Protein AF-0000000080338759 (afdb_homodimer)

Nearest PDB structures (foldseek):
  3vyx-assembly1_A  TM=8.701E-01  e=6.414E-06  Homo sapiens
  5aor-assembly2_B  TM=9.187E-01  e=1.197E-05  Drosophila melanogaster
  5aor-assembly1_A  TM=8.659E-01  e=9.721E-06  Drosophila melanogaster
  8b9g-assembly1_A  TM=8.663E-01  e=1.579E-05  Drosophila melanogaster
  2rs7-assembly1_A  TM=8.241E-01  e=6.767E-05  Mus musculus

Structure (mmCIF, N/CA/C/O backbone):
data_AF-0000000080338759-model_v1
#
loop_
_entity.id
_entity.type
_entity.pdbx_description
1 polymer 'AGAP006599-PA-like protein'
#
loop_
_atom_site.group_PDB
_atom_site.id
_atom_site.type_symbol
_atom_site.label_atom_id
_atom_site.label_alt_id
_atom_site.label_comp_id
_atom_site.label_asym_id
_atom_site.label_entity_id
_atom_site.label_seq_id
_atom_site.pdbx_PDB_ins_code
_atom_site.Cartn_x
_atom_site.Cartn_y
_atom_site.Cartn_z
_atom_site.occupancy
_atom_site.B_iso_or_equiv
_atom_site.auth_seq_id
_atom_site.auth_comp_id
_atom_site.auth_asym_id
_atom_site.auth_atom_id
_atom_site.pdbx_PDB_model_num
ATOM 1 N N . MET A 1 1 ? -10.312 32.938 1.183 1 46.06 1 MET A N 1
ATOM 2 C CA . MET A 1 1 ? -10.359 31.672 0.442 1 46.06 1 MET A CA 1
ATOM 3 C C . MET A 1 1 ? -10.336 30.484 1.393 1 46.06 1 MET A C 1
ATOM 5 O O . MET A 1 1 ? -9.391 30.328 2.172 1 46.06 1 MET A O 1
ATOM 9 N N . ASP A 1 2 ? -11.445 30.016 1.838 1 51.19 2 ASP A N 1
ATOM 10 C CA . ASP A 1 2 ? -11.57 28.891 2.764 1 51.19 2 ASP A CA 1
ATOM 11 C C . ASP A 1 2 ? -10.688 27.719 2.336 1 51.19 2 ASP A C 1
ATOM 13 O O . ASP A 1 2 ? -10.539 27.453 1.143 1 51.19 2 ASP A O 1
ATOM 17 N N . PRO A 1 3 ? -9.688 27.469 3.137 1 58.19 3 PRO A N 1
ATOM 18 C CA . PRO A 1 3 ? -8.758 26.391 2.797 1 58.19 3 PRO A CA 1
ATOM 19 C C . PRO A 1 3 ? -9.469 25.141 2.271 1 58.19 3 PRO A C 1
ATOM 21 O O . PRO A 1 3 ? -10.211 24.5 3.012 1 58.19 3 PRO A O 1
ATOM 24 N N . VAL A 1 4 ? -10.141 25.109 1.184 1 65.38 4 VAL A N 1
ATOM 25 C CA . VAL A 1 4 ? -10.773 23.922 0.61 1 65.38 4 VAL A CA 1
ATOM 26 C C . VAL A 1 4 ? -9.781 22.766 0.594 1 65.38 4 VAL A C 1
ATOM 28 O O . VAL A 1 4 ? -8.695 22.875 0.008 1 65.38 4 VAL A O 1
ATOM 31 N N . LEU A 1 5 ? -9.852 21.953 1.709 1 73.12 5 LEU A N 1
ATOM 32 C CA . LEU A 1 5 ? -8.961 20.797 1.694 1 73.12 5 LEU A CA 1
ATOM 33 C C . LEU A 1 5 ? -9.172 19.969 0.434 1 73.12 5 LEU A C 1
ATOM 35 O O . LEU A 1 5 ? -10.289 19.531 0.147 1 73.12 5 LEU A O 1
ATOM 39 N N . GLU A 1 6 ? -8.375 20.203 -0.587 1 84.81 6 GLU A N 1
ATOM 40 C CA . GLU A 1 6 ? -8.398 19.375 -1.784 1 84.81 6 GLU A CA 1
ATOM 41 C C . GLU A 1 6 ? -8.141 17.906 -1.439 1 84.81 6 GLU A C 1
ATOM 43 O O . GLU A 1 6 ? -7.441 17.609 -0.472 1 84.81 6 GLU A O 1
ATOM 48 N N . SER A 1 7 ? -9.125 17.062 -1.789 1 91.31 7 SER A N 1
ATOM 49 C CA . SER A 1 7 ? -8.891 15.633 -1.684 1 91.31 7 SER A CA 1
ATOM 50 C C . SER A 1 7 ? -8.656 15.008 -3.055 1 91.31 7 SER A C 1
ATOM 52 O O . SER A 1 7 ? -8.992 15.609 -4.082 1 91.31 7 SER A O 1
ATOM 54 N N . PHE A 1 8 ? -7.836 14.023 -3.072 1 93.88 8 PHE A N 1
ATOM 55 C CA . PHE A 1 8 ? -7.523 13.289 -4.289 1 93.88 8 PHE A CA 1
ATOM 56 C C . PHE A 1 8 ? -8.008 11.852 -4.191 1 93.88 8 PHE A C 1
ATOM 58 O O . PHE A 1 8 ? -8.023 11.266 -3.104 1 93.88 8 PHE A O 1
ATOM 65 N N . ILE A 1 9 ? -8.43 11.406 -5.266 1 95.44 9 ILE A N 1
ATOM 66 C CA . ILE A 1 9 ? -8.789 10 -5.371 1 95.44 9 ILE A CA 1
ATOM 67 C C . ILE A 1 9 ? -7.824 9.289 -6.32 1 95.44 9 ILE A C 1
ATOM 69 O O . ILE A 1 9 ? -7.562 9.766 -7.426 1 95.44 9 ILE A O 1
ATOM 73 N N . ALA A 1 10 ? -7.285 8.258 -5.746 1 96.12 10 ALA A N 1
ATOM 74 C CA . ALA A 1 10 ? -6.406 7.426 -6.559 1 96.12 10 ALA A CA 1
ATOM 75 C C . ALA A 1 10 ? -7.051 6.074 -6.863 1 96.12 10 ALA A C 1
ATOM 77 O O . ALA A 1 10 ? -7.762 5.52 -6.023 1 96.12 10 ALA A O 1
ATOM 78 N N . GLU A 1 11 ? -6.773 5.605 -8.07 1 95.06 11 GLU A N 1
ATOM 79 C CA . GLU A 1 11 ? -7.168 4.27 -8.508 1 95.06 11 GLU A CA 1
ATOM 80 C C . GLU A 1 11 ? -5.977 3.498 -9.07 1 95.06 11 GLU A C 1
ATOM 82 O O . GLU A 1 11 ? -5.242 4.008 -9.922 1 95.06 11 GLU A O 1
ATOM 87 N N . LEU A 1 12 ? -5.766 2.365 -8.547 1 92.44 12 LEU A N 1
ATOM 88 C CA . LEU A 1 12 ? -4.68 1.505 -9 1 92.44 12 LEU A CA 1
ATOM 89 C C . LEU A 1 12 ? -5.199 0.121 -9.375 1 92.44 12 LEU A C 1
ATOM 91 O O . LEU A 1 12 ? -5.949 -0.49 -8.609 1 92.44 12 LEU A O 1
ATOM 95 N N . THR A 1 13 ? -4.875 -0.323 -10.594 1 94.81 13 THR A N 1
ATOM 96 C CA . THR A 1 13 ? -5.234 -1.658 -11.055 1 94.81 13 THR A CA 1
ATOM 97 C C . THR A 1 13 ? -3.982 -2.48 -11.359 1 94.81 13 THR A C 1
ATOM 99 O O . THR A 1 13 ? -3.098 -2.033 -12.086 1 94.81 13 THR A O 1
ATOM 102 N N . VAL A 1 14 ? -3.982 -3.66 -10.812 1 94.06 14 VAL A N 1
ATOM 103 C CA . VAL A 1 14 ? -2.846 -4.543 -11.047 1 94.06 14 VAL A CA 1
ATOM 104 C C . VAL A 1 14 ? -3.342 -5.914 -11.5 1 94.06 14 VAL A C 1
ATOM 106 O O . VAL A 1 14 ? -4.438 -6.34 -11.125 1 94.06 14 VAL A O 1
ATOM 109 N N . PHE A 1 15 ? -2.59 -6.523 -12.32 1 94 15 PHE A N 1
ATOM 110 C CA . PHE A 1 15 ? -2.895 -7.871 -12.789 1 94 15 PHE A CA 1
ATOM 111 C C . PHE A 1 15 ? -2.111 -8.906 -11.992 1 94 15 PHE A C 1
ATOM 113 O O . PHE A 1 15 ? -0.887 -8.82 -11.883 1 94 15 PHE A O 1
ATOM 120 N N . VAL A 1 16 ? -2.834 -9.812 -11.445 1 92.38 16 VAL A N 1
ATOM 121 C CA . VAL A 1 16 ? -2.215 -10.883 -10.664 1 92.38 16 VAL A CA 1
ATOM 122 C C . VAL A 1 16 ? -2.055 -12.133 -11.523 1 92.38 16 VAL A C 1
ATOM 124 O O . VAL A 1 16 ? -3.039 -12.797 -11.852 1 92.38 16 VAL A O 1
ATOM 127 N N . LYS A 1 17 ? -0.882 -12.398 -11.742 1 87.38 17 LYS A N 1
ATOM 128 C CA . LYS A 1 17 ? -0.588 -13.523 -12.625 1 87.38 17 LYS A CA 1
ATOM 129 C C . LYS A 1 17 ? -1.063 -14.836 -12.023 1 87.38 17 LYS A C 1
ATOM 131 O O . LYS A 1 17 ? -1.671 -15.664 -12.711 1 87.38 17 LYS A O 1
ATOM 136 N N . ALA A 1 18 ? -0.892 -14.914 -10.727 1 86.06 18 ALA A N 1
ATOM 137 C CA . ALA A 1 18 ? -1.203 -16.172 -10.031 1 86.06 18 ALA A CA 1
ATOM 138 C C . ALA A 1 18 ? -2.701 -16.453 -10.062 1 86.06 18 ALA A C 1
ATOM 140 O O . ALA A 1 18 ? -3.119 -17.609 -10.07 1 86.06 18 ALA A O 1
ATOM 141 N N . LEU A 1 19 ? -3.518 -15.445 -10.148 1 91.25 19 LEU A N 1
ATOM 142 C CA . LEU A 1 19 ? -4.969 -15.594 -10.133 1 91.25 19 LEU A CA 1
ATOM 143 C C . LEU A 1 19 ? -5.559 -15.367 -11.516 1 91.25 19 LEU A C 1
ATOM 145 O O . LEU A 1 19 ? -6.73 -15.664 -11.758 1 91.25 19 LEU A O 1
ATOM 149 N N . ASN A 1 20 ? -4.801 -14.914 -12.336 1 91.75 20 ASN A N 1
ATOM 150 C CA . ASN A 1 20 ? -5.227 -14.57 -13.688 1 91.75 20 ASN A CA 1
ATOM 151 C C . ASN A 1 20 ? -6.379 -13.57 -13.68 1 91.75 20 ASN A C 1
ATOM 153 O O . ASN A 1 20 ? -7.402 -13.789 -14.336 1 91.75 20 ASN A O 1
ATOM 157 N N . ARG A 1 21 ? -6.129 -12.594 -12.875 1 94.06 21 ARG A N 1
ATOM 158 C CA . ARG A 1 21 ? -7.133 -11.531 -12.836 1 94.06 21 ARG A CA 1
ATOM 159 C C . ARG A 1 21 ? -6.52 -10.211 -12.367 1 94.06 21 ARG A C 1
ATOM 161 O O . ARG A 1 21 ? -5.402 -10.195 -11.844 1 94.06 21 ARG A O 1
ATOM 168 N N . SER A 1 22 ? -7.383 -9.188 -12.57 1 94.25 22 SER A N 1
ATOM 169 C CA . SER A 1 22 ? -6.957 -7.859 -12.141 1 94.25 22 SER A CA 1
ATOM 170 C C . SER A 1 22 ? -7.66 -7.445 -10.852 1 94.25 22 SER A C 1
ATOM 172 O O . SER A 1 22 ? -8.836 -7.77 -10.648 1 94.25 22 SER A O 1
ATOM 174 N N . ILE A 1 23 ? -6.887 -6.793 -10.016 1 93.38 23 ILE A N 1
ATOM 175 C CA . ILE A 1 23 ? -7.422 -6.242 -8.781 1 93.38 23 ILE A CA 1
ATOM 176 C C . ILE A 1 23 ? -7.305 -4.719 -8.797 1 93.38 23 ILE A C 1
ATOM 178 O O . ILE A 1 23 ? -6.312 -4.172 -9.289 1 93.38 23 ILE A O 1
ATOM 182 N N . THR A 1 24 ? -8.391 -4.047 -8.352 1 95.06 24 THR A N 1
ATOM 183 C CA . THR A 1 24 ? -8.414 -2.588 -8.391 1 95.06 24 THR A CA 1
ATOM 184 C C . THR A 1 24 ? -8.555 -2.01 -6.988 1 95.06 24 THR A C 1
ATOM 186 O O . THR A 1 24 ? -9.391 -2.469 -6.203 1 95.06 24 THR A O 1
ATOM 189 N N . GLY A 1 25 ? -7.625 -1.148 -6.668 1 93.94 25 GLY A N 1
ATOM 190 C CA . GLY A 1 25 ? -7.766 -0.355 -5.457 1 93.94 25 GLY A CA 1
ATOM 191 C C . GLY A 1 25 ? -8.148 1.087 -5.73 1 93.94 25 GLY A C 1
ATOM 192 O O . GLY A 1 25 ? -7.625 1.71 -6.652 1 93.94 25 GLY A O 1
ATOM 193 N N . ARG A 1 26 ? -9.211 1.657 -5.059 1 95.69 26 ARG A N 1
ATOM 194 C CA . ARG A 1 26 ? -9.664 3.035 -5.199 1 95.69 26 ARG A CA 1
ATOM 195 C C . ARG A 1 26 ? -9.812 3.709 -3.84 1 95.69 26 ARG A C 1
ATOM 197 O O . ARG A 1 26 ? -10.68 3.334 -3.047 1 95.69 26 ARG A O 1
ATOM 204 N N . GLU A 1 27 ? -8.914 4.59 -3.512 1 97.44 27 GLU A N 1
ATOM 205 C CA . GLU A 1 27 ? -8.922 5.223 -2.197 1 97.44 27 GLU A CA 1
ATOM 206 C C . GLU A 1 27 ? -8.68 6.727 -2.307 1 97.44 27 GLU A C 1
ATOM 208 O O . GLU A 1 27 ? -8.164 7.203 -3.324 1 97.44 27 GLU A O 1
ATOM 213 N N . SER A 1 28 ? -9.07 7.531 -1.341 1 95.31 28 SER A N 1
ATOM 214 C CA . SER A 1 28 ? -8.883 8.977 -1.297 1 95.31 28 SER A CA 1
ATOM 215 C C . SER A 1 28 ? -7.758 9.359 -0.34 1 95.31 28 SER A C 1
ATOM 217 O O . SER A 1 28 ? -7.293 8.531 0.446 1 95.31 28 SER A O 1
ATOM 219 N N . GLY A 1 29 ? -7.277 10.547 -0.485 1 93.5 29 GLY A N 1
ATOM 220 C CA . GLY A 1 29 ? -6.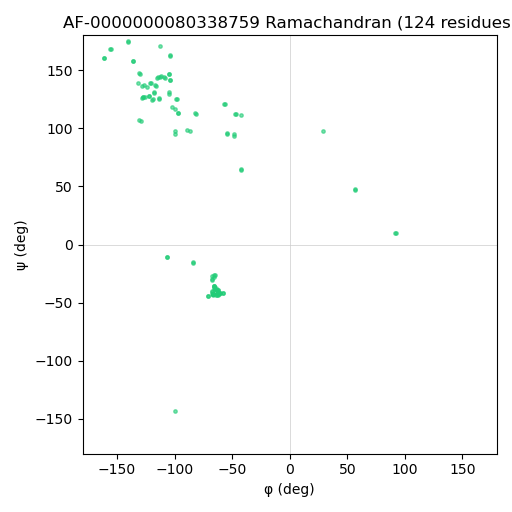254 11.109 0.378 1 93.5 29 GLY A CA 1
ATOM 221 C C . GLY A 1 29 ? -6.184 12.625 0.308 1 93.5 29 GLY A C 1
ATOM 222 O O . GLY A 1 29 ? -6.734 13.234 -0.612 1 93.5 29 GLY A O 1
ATOM 223 N N . SER A 1 30 ? -5.582 13.148 1.327 1 91.12 30 SER A N 1
ATOM 224 C CA . SER A 1 30 ? -5.441 14.594 1.435 1 91.12 30 SER A CA 1
ATOM 225 C C . SER A 1 30 ? -4.551 15.148 0.326 1 91.12 30 SER A C 1
ATOM 227 O O . SER A 1 30 ? -4.621 16.328 -0 1 91.12 30 SER A O 1
ATOM 229 N N . ASN A 1 31 ? -3.629 14.305 -0.204 1 91.38 31 ASN A N 1
ATOM 230 C CA . ASN A 1 31 ? -2.775 14.625 -1.344 1 91.38 31 ASN A CA 1
ATOM 231 C C . ASN A 1 31 ? -2.604 13.43 -2.271 1 91.38 31 ASN A C 1
ATOM 233 O O . ASN A 1 31 ? -3.072 12.328 -1.97 1 91.38 31 ASN A O 1
ATOM 237 N N . LYS A 1 32 ? -1.967 13.672 -3.33 1 90.5 32 LYS A N 1
ATOM 238 C CA . LYS A 1 32 ? -1.79 12.633 -4.34 1 90.5 32 LYS A CA 1
ATOM 239 C C . LYS A 1 32 ? -1.034 11.438 -3.768 1 90.5 32 LYS A C 1
ATOM 241 O O . LYS A 1 32 ? -1.412 10.289 -4 1 90.5 32 LYS A O 1
ATOM 246 N N . GLN A 1 33 ? -0.032 11.758 -3.012 1 93.19 33 GLN A N 1
ATOM 247 C CA . GLN A 1 33 ? 0.801 10.703 -2.449 1 93.19 33 GLN A CA 1
ATOM 248 C C . GLN A 1 33 ? 0.025 9.867 -1.431 1 93.19 33 GLN A C 1
ATOM 250 O O . GLN A 1 33 ? 0.092 8.641 -1.443 1 93.19 33 GLN A O 1
ATOM 255 N N . SER A 1 34 ? -0.731 10.562 -0.62 1 94.06 34 SER A N 1
ATOM 256 C CA . SER A 1 34 ? -1.497 9.875 0.414 1 94.06 34 SER A CA 1
ATOM 257 C C . SER A 1 34 ? -2.572 8.984 -0.196 1 94.06 34 SER A C 1
ATOM 259 O O . SER A 1 34 ? -2.836 7.887 0.308 1 94.06 34 SER A O 1
ATOM 261 N N . ALA A 1 35 ? -3.109 9.461 -1.243 1 95.31 35 ALA A N 1
ATOM 262 C CA . ALA A 1 35 ? -4.129 8.664 -1.928 1 95.31 35 ALA A CA 1
ATOM 263 C C . ALA A 1 35 ? -3.523 7.398 -2.529 1 95.31 35 ALA A C 1
ATOM 265 O O . ALA A 1 35 ? -4.105 6.316 -2.424 1 95.31 35 ALA A O 1
ATOM 266 N N . SER A 1 36 ? -2.385 7.574 -3.105 1 94.94 36 SER A N 1
ATOM 267 C CA . SER A 1 36 ? -1.706 6.426 -3.695 1 94.94 36 SER A CA 1
ATOM 268 C C . SER A 1 36 ? -1.349 5.391 -2.633 1 94.94 36 SER A C 1
ATOM 270 O O . SER A 1 36 ? -1.56 4.191 -2.832 1 94.94 36 SER A O 1
ATOM 272 N N . LYS A 1 37 ? -0.891 5.883 -1.52 1 96.31 37 LYS A N 1
ATOM 273 C CA . LYS A 1 37 ? -0.529 4.988 -0.424 1 96.31 37 LYS A CA 1
ATOM 274 C C . LYS A 1 37 ? -1.752 4.246 0.104 1 96.31 37 LYS A C 1
ATOM 276 O O . LYS A 1 37 ? -1.672 3.057 0.423 1 96.31 37 LYS A O 1
ATOM 281 N N . SER A 1 38 ? -2.834 4.953 0.135 1 97.31 38 SER A N 1
ATOM 282 C CA . SER A 1 38 ? -4.07 4.328 0.589 1 97.31 38 SER A CA 1
ATOM 283 C C . SER A 1 38 ? -4.527 3.24 -0.379 1 97.31 38 SER A C 1
ATOM 285 O O . SER A 1 38 ? -5.016 2.191 0.043 1 97.31 38 SER A O 1
ATOM 287 N N . CYS A 1 39 ? -4.316 3.441 -1.608 1 96.31 39 CYS A N 1
ATOM 288 C CA . CYS A 1 39 ? -4.668 2.445 -2.613 1 96.31 39 CYS A CA 1
ATOM 289 C C . CYS A 1 39 ? -3.789 1.207 -2.488 1 96.31 39 CYS A C 1
ATOM 291 O O . CYS A 1 39 ? -4.277 0.08 -2.592 1 96.31 39 CYS A O 1
ATOM 293 N N . ALA A 1 40 ? -2.566 1.56 -2.236 1 96 40 ALA A N 1
ATOM 294 C CA . ALA A 1 40 ? -1.646 0.436 -2.088 1 96 40 ALA A CA 1
ATOM 295 C C . ALA A 1 40 ? -2.043 -0.448 -0.909 1 96 40 ALA A C 1
ATOM 297 O O . ALA A 1 40 ? -2.008 -1.677 -1.005 1 96 40 ALA A O 1
ATOM 298 N N . LEU A 1 41 ? -2.412 0.196 0.1 1 96.19 41 LEU A N 1
ATOM 299 C CA . LEU A 1 41 ? -2.85 -0.58 1.256 1 96.19 41 LEU A CA 1
ATOM 300 C C . LEU A 1 41 ? -4.078 -1.419 0.915 1 96.19 41 LEU A C 1
ATOM 302 O O . LEU A 1 41 ? -4.16 -2.586 1.302 1 96.19 41 LEU A O 1
ATOM 306 N N . SER A 1 42 ? -4.996 -0.872 0.214 1 97.25 42 SER A N 1
ATOM 307 C CA . SER A 1 42 ? -6.176 -1.606 -0.224 1 97.25 42 SER A CA 1
ATOM 308 C C . SER A 1 42 ? -5.793 -2.826 -1.055 1 97.25 42 SER A C 1
ATOM 310 O O . SER A 1 42 ? -6.367 -3.904 -0.887 1 97.25 42 SER A O 1
ATOM 312 N N . ILE A 1 43 ? -4.82 -2.693 -1.944 1 94.56 43 ILE A N 1
ATOM 313 C CA . ILE A 1 43 ? -4.379 -3.771 -2.822 1 94.56 43 ILE A CA 1
ATOM 314 C C . ILE A 1 43 ? -3.73 -4.879 -1.995 1 94.56 43 ILE A C 1
ATOM 316 O O . ILE A 1 43 ? -4.031 -6.059 -2.182 1 94.56 43 ILE A O 1
ATOM 320 N N . VAL A 1 44 ? -2.902 -4.465 -1.037 1 94.5 44 VAL A N 1
ATOM 321 C CA . VAL A 1 44 ? -2.209 -5.43 -0.192 1 94.5 44 VAL A CA 1
ATOM 322 C C . VAL A 1 44 ? -3.227 -6.258 0.589 1 94.5 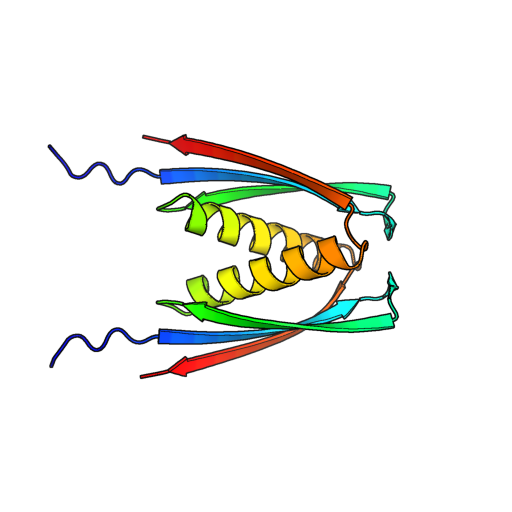44 VAL A C 1
ATOM 324 O O . VAL A 1 44 ? -3.088 -7.48 0.703 1 94.5 44 VAL A O 1
ATOM 327 N N . ARG A 1 45 ? -4.258 -5.527 1.108 1 95.44 45 ARG A N 1
ATOM 328 C CA . ARG A 1 45 ? -5.305 -6.227 1.843 1 95.44 45 ARG A CA 1
ATOM 329 C C . ARG A 1 45 ? -6.043 -7.207 0.939 1 95.44 45 ARG A C 1
ATOM 331 O O . ARG A 1 45 ? -6.332 -8.336 1.346 1 95.44 45 ARG A O 1
ATOM 338 N N . GLN A 1 46 ? -6.277 -6.816 -0.219 1 95.56 46 GLN A N 1
ATOM 339 C CA . GLN A 1 46 ? -6.98 -7.676 -1.163 1 95.56 46 GLN A CA 1
ATOM 340 C C . GLN A 1 46 ? -6.145 -8.898 -1.521 1 95.56 46 GLN A C 1
ATOM 342 O O . GLN A 1 46 ? -6.66 -10.023 -1.556 1 95.56 46 GLN A O 1
ATOM 347 N N . LEU A 1 47 ? -4.902 -8.75 -1.747 1 93.25 47 LEU A N 1
ATOM 348 C CA . LEU A 1 47 ? -4.004 -9.859 -2.078 1 93.25 47 LEU A CA 1
ATOM 349 C C . LEU A 1 47 ? -3.936 -10.859 -0.934 1 93.25 47 LEU A C 1
ATOM 351 O O . LEU A 1 47 ? -3.893 -12.07 -1.166 1 93.25 47 LEU A O 1
ATOM 355 N N . TYR A 1 48 ? -3.926 -10.297 0.244 1 91.81 48 TYR A N 1
ATOM 356 C CA . TYR A 1 48 ? -3.893 -11.164 1.42 1 91.81 48 TYR A CA 1
ATOM 357 C C . TYR A 1 48 ? -5.156 -12.008 1.51 1 91.81 48 TYR A C 1
ATOM 359 O O . TYR A 1 48 ? -5.086 -13.211 1.792 1 91.81 48 TYR A O 1
ATOM 367 N N . HIS A 1 49 ? -6.242 -11.445 1.274 1 94.19 49 HIS A N 1
ATOM 368 C CA . HIS A 1 49 ? -7.516 -12.148 1.364 1 94.19 49 HIS A CA 1
ATOM 369 C C . HIS A 1 49 ? -7.637 -13.203 0.271 1 94.19 49 HIS A C 1
ATOM 371 O O . HIS A 1 49 ? -8.289 -14.234 0.464 1 94.19 49 HIS A O 1
ATOM 377 N N . LEU A 1 50 ? -7.027 -12.977 -0.843 1 91.94 50 LEU A N 1
ATOM 378 C CA . LEU A 1 50 ? -7.098 -13.883 -1.984 1 91.94 50 LEU A CA 1
ATOM 379 C C . LEU A 1 50 ? -6.078 -15.016 -1.849 1 91.94 50 LEU A C 1
ATOM 381 O O . LEU A 1 50 ? -6.102 -15.969 -2.623 1 91.94 50 LEU A O 1
ATOM 385 N N . GLY A 1 51 ? -5.121 -14.812 -0.938 1 90.44 51 GLY A N 1
ATOM 386 C CA . GLY A 1 51 ? -4.156 -15.867 -0.693 1 90.44 51 GLY A CA 1
ATOM 387 C C . GLY A 1 51 ? -2.912 -15.75 -1.55 1 90.44 51 GLY A C 1
ATOM 388 O O . GLY A 1 51 ? -2.164 -16.719 -1.705 1 90.44 51 GLY A O 1
ATOM 389 N N . VAL A 1 52 ? -2.844 -14.602 -2.197 1 90.44 52 VAL A N 1
ATOM 390 C CA . VAL A 1 52 ? -1.664 -14.398 -3.029 1 90.44 52 VAL A CA 1
ATOM 391 C C . VAL A 1 52 ? -0.438 -14.188 -2.145 1 90.44 52 VAL A C 1
ATOM 393 O O . VAL A 1 52 ? 0.653 -14.664 -2.457 1 90.44 52 VAL A O 1
ATOM 396 N N . ILE A 1 53 ? -0.618 -13.391 -1.154 1 90.62 53 ILE A N 1
ATOM 397 C CA . ILE A 1 53 ? 0.419 -13.219 -0.142 1 90.62 53 ILE A CA 1
ATOM 398 C C . ILE A 1 53 ? -0.051 -13.812 1.185 1 90.62 53 ILE A C 1
ATOM 400 O O . ILE A 1 53 ? -1.252 -13.984 1.401 1 90.62 53 ILE A O 1
ATOM 404 N N . GLU A 1 54 ? 0.951 -14.359 1.879 1 85.31 54 GLU A N 1
ATOM 405 C CA . GLU A 1 54 ? 0.656 -15.008 3.156 1 85.31 54 GLU A CA 1
ATOM 406 C C . GLU A 1 54 ? 1.271 -14.234 4.316 1 85.31 54 GLU A C 1
ATOM 408 O O . GLU A 1 54 ? 2.014 -13.273 4.109 1 85.31 54 GLU A O 1
ATOM 413 N N . ALA A 1 55 ? 0.896 -14.633 5.492 1 71.25 55 ALA A N 1
ATOM 414 C CA . ALA A 1 55 ? 1.316 -14.109 6.789 1 71.25 55 ALA A CA 1
ATOM 415 C C . ALA A 1 55 ? 1.696 -12.633 6.691 1 71.25 55 ALA A C 1
ATOM 417 O O . ALA A 1 55 ? 2.611 -12.273 5.945 1 71.25 55 ALA A O 1
ATOM 418 N N . PHE A 1 56 ? 0.915 -11.867 6.988 1 72.75 56 PHE A N 1
ATOM 419 C CA . PHE A 1 56 ? 1.152 -10.438 7.145 1 72.75 56 PHE A CA 1
ATOM 420 C C . PHE A 1 56 ? 1.587 -10.117 8.57 1 72.75 56 PHE A C 1
ATOM 422 O O . PHE A 1 56 ? 0.792 -10.219 9.508 1 72.75 56 PHE A O 1
ATOM 429 N N . ASN A 1 57 ? 3.047 -9.984 8.664 1 81.25 57 ASN A N 1
ATOM 430 C CA . ASN A 1 57 ? 3.605 -9.57 9.945 1 81.25 57 ASN A CA 1
ATOM 431 C C . ASN A 1 57 ? 4.004 -8.102 9.938 1 81.25 57 ASN A C 1
ATOM 433 O O . ASN A 1 57 ? 4.695 -7.645 9.023 1 81.25 57 ASN A O 1
ATOM 437 N N . GLY A 1 58 ? 3.328 -7.5 10.797 1 85.19 58 GLY A N 1
ATOM 438 C CA . GLY A 1 58 ? 3.621 -6.074 10.812 1 85.19 58 GLY A CA 1
ATOM 439 C C . GLY A 1 58 ? 3.881 -5.539 12.211 1 85.19 58 GLY A C 1
ATOM 440 O O . GLY A 1 58 ? 3.342 -6.055 13.188 1 85.19 58 GLY A O 1
ATOM 441 N N . SER A 1 59 ? 4.934 -4.613 12.328 1 90.62 59 SER A N 1
ATOM 442 C CA . SER A 1 59 ? 5.215 -3.898 13.57 1 90.62 59 SER A CA 1
ATOM 443 C C . SER A 1 59 ? 5.266 -2.391 13.344 1 90.62 59 SER A C 1
ATOM 445 O O . SER A 1 59 ? 5.621 -1.934 12.258 1 90.62 59 SER A O 1
ATOM 447 N N . ILE A 1 60 ? 4.676 -1.694 14.234 1 90.94 60 ILE A N 1
ATOM 448 C CA . ILE A 1 60 ? 4.738 -0.238 14.172 1 90.94 60 ILE A CA 1
ATOM 449 C C . ILE A 1 60 ? 5.34 0.308 15.469 1 90.94 60 ILE A C 1
ATOM 451 O O . ILE A 1 60 ? 4.941 -0.098 16.562 1 90.94 60 ILE A O 1
ATOM 455 N N . LYS A 1 61 ? 6.402 1.181 15.328 1 92.5 61 LYS A N 1
ATOM 456 C CA . LYS A 1 61 ? 7.086 1.759 16.484 1 92.5 61 LYS A CA 1
ATOM 457 C C . LYS A 1 61 ? 7.023 3.283 16.453 1 92.5 61 LYS A C 1
ATOM 459 O O . LYS A 1 61 ? 7.094 3.889 15.375 1 92.5 61 LYS A O 1
ATOM 464 N N . SER A 1 62 ? 6.801 3.941 17.609 1 89.75 62 SER A N 1
ATOM 465 C CA . SER A 1 62 ? 6.852 5.395 17.734 1 89.75 62 SER A CA 1
ATOM 466 C C . SER A 1 62 ? 8.289 5.887 17.875 1 89.75 62 SER A C 1
ATOM 468 O O . SER A 1 62 ? 9.062 5.336 18.656 1 89.75 62 SER A O 1
ATOM 470 N N . VAL A 1 63 ? 8.609 6.637 16.672 1 83.88 63 VAL A N 1
ATOM 471 C CA . VAL A 1 63 ? 9.953 7.207 16.766 1 83.88 63 VAL A CA 1
ATOM 472 C C . VAL A 1 63 ? 9.859 8.672 17.172 1 83.88 63 VAL A C 1
ATOM 474 O O . VAL A 1 63 ? 9.141 9.453 16.547 1 83.88 63 VAL A O 1
ATOM 477 N N . LYS A 1 64 ? 9.961 9.07 18.469 1 65.44 64 LYS A N 1
ATOM 478 C CA . LYS A 1 64 ? 10.023 10.391 19.078 1 65.44 64 LYS A CA 1
ATOM 479 C C . LYS A 1 64 ? 11.289 11.125 18.672 1 65.44 64 LYS A C 1
ATOM 481 O O . LYS A 1 64 ? 12.336 10.508 18.453 1 65.44 64 LYS A O 1
ATOM 486 N N . MET B 1 1 ? 5.902 22.984 25.328 1 46.97 1 MET B N 1
ATOM 487 C CA . MET B 1 1 ? 6.164 21.641 24.812 1 46.97 1 MET B CA 1
ATOM 488 C C . MET B 1 1 ? 6.195 21.641 23.297 1 46.97 1 MET B C 1
ATOM 490 O O . MET B 1 1 ? 5.211 22 22.641 1 46.97 1 MET B O 1
ATOM 494 N N . ASP B 1 2 ? 7.32 21.875 22.688 1 51.91 2 ASP B N 1
ATOM 495 C CA . ASP B 1 2 ? 7.488 21.922 21.234 1 51.91 2 ASP B CA 1
ATOM 496 C C . ASP B 1 2 ? 6.812 20.719 20.562 1 51.91 2 ASP B C 1
ATOM 498 O O . ASP B 1 2 ? 6.832 19.609 21.094 1 51.91 2 ASP B O 1
ATOM 502 N N . PRO B 1 3 ? 5.777 21.047 19.828 1 58.66 3 PRO B N 1
ATOM 503 C CA . PRO B 1 3 ? 5.035 19.969 19.156 1 58.66 3 PRO B CA 1
ATOM 504 C C . PRO B 1 3 ? 5.953 18.922 18.531 1 58.66 3 PRO B C 1
ATOM 506 O O . PRO B 1 3 ? 6.684 19.219 17.594 1 58.66 3 PRO B O 1
ATOM 509 N N . VAL B 1 4 ? 6.738 18.156 19.203 1 66.38 4 VAL B N 1
ATOM 510 C CA . VAL B 1 4 ? 7.559 17.078 18.641 1 66.38 4 VAL B CA 1
ATOM 511 C C . VAL B 1 4 ? 6.707 16.203 17.719 1 66.38 4 VAL B C 1
ATOM 513 O O . VAL B 1 4 ? 5.688 15.664 18.156 1 66.38 4 VAL B O 1
ATOM 516 N N . LEU B 1 5 ? 6.77 16.531 16.391 1 73.62 5 LEU B N 1
ATOM 517 C CA . LEU B 1 5 ? 6.027 15.672 15.477 1 73.62 5 LEU B CA 1
ATOM 518 C C . LEU B 1 5 ? 6.441 14.211 15.656 1 73.62 5 LEU B C 1
ATOM 520 O O . LEU B 1 5 ? 7.625 13.883 15.555 1 73.62 5 LEU B O 1
ATOM 524 N N . GLU B 1 6 ? 5.688 13.5 16.438 1 84.94 6 GLU B N 1
ATOM 525 C CA . GLU B 1 6 ? 5.914 12.062 16.562 1 84.94 6 GLU B CA 1
ATOM 526 C C . GLU B 1 6 ? 5.863 11.375 15.195 1 84.94 6 GLU B C 1
ATOM 528 O O . GLU B 1 6 ? 5.152 11.82 14.297 1 84.94 6 GLU B O 1
ATOM 533 N N . SER B 1 7 ? 6.988 10.719 14.859 1 91.62 7 SER B N 1
ATOM 534 C CA . SER B 1 7 ? 6.957 9.867 13.672 1 91.62 7 SER B CA 1
ATOM 535 C C . SER B 1 7 ? 6.895 8.391 14.047 1 91.62 7 SER B C 1
ATOM 537 O O . SER B 1 7 ? 7.203 8.023 15.188 1 91.62 7 SER B O 1
ATOM 539 N N . PHE B 1 8 ? 6.227 7.648 13.227 1 94.06 8 PHE B N 1
ATOM 540 C CA . PHE B 1 8 ? 6.098 6.207 13.414 1 94.06 8 PHE B CA 1
ATOM 541 C C . PHE B 1 8 ? 6.785 5.453 12.281 1 94.06 8 PHE B C 1
ATOM 543 O O . PHE B 1 8 ? 6.816 5.926 11.141 1 94.06 8 PHE B O 1
ATOM 550 N N . ILE B 1 9 ? 7.336 4.41 12.656 1 95.62 9 ILE B N 1
ATOM 551 C CA . ILE B 1 9 ? 7.914 3.506 11.672 1 95.62 9 ILE B CA 1
ATOM 552 C C . ILE B 1 9 ? 7.129 2.195 11.648 1 95.62 9 ILE B C 1
ATOM 554 O O . ILE B 1 9 ? 6.871 1.604 12.703 1 95.62 9 ILE B O 1
ATOM 558 N N . ALA B 1 10 ? 6.707 1.915 10.453 1 96.38 10 ALA B N 1
ATOM 559 C CA . ALA B 1 10 ? 6.02 0.641 10.266 1 96.38 10 ALA B CA 1
ATOM 560 C C . ALA B 1 10 ? 6.883 -0.34 9.477 1 96.38 10 ALA B C 1
ATOM 562 O O . ALA B 1 10 ? 7.609 0.059 8.562 1 96.38 10 ALA B O 1
ATOM 563 N N . GLU B 1 11 ? 6.777 -1.592 9.867 1 95.5 11 GLU B N 1
ATOM 564 C CA . GLU B 1 11 ? 7.406 -2.703 9.164 1 95.5 11 GLU B CA 1
ATOM 565 C C . GLU B 1 11 ? 6.391 -3.797 8.836 1 95.5 11 GLU B C 1
ATOM 567 O O . GLU B 1 11 ? 5.633 -4.227 9.711 1 95.5 11 GLU B O 1
ATOM 572 N N . LEU B 1 12 ? 6.332 -4.168 7.625 1 93.12 12 LEU B N 1
ATOM 573 C CA . LEU B 1 12 ? 5.43 -5.223 7.18 1 93.12 12 LEU B CA 1
ATOM 574 C C . LEU B 1 12 ? 6.188 -6.289 6.398 1 93.12 12 LEU B C 1
ATOM 576 O O . LEU B 1 12 ? 6.98 -5.973 5.508 1 93.12 12 LEU B O 1
ATOM 580 N N . THR B 1 13 ? 6.023 -7.566 6.812 1 95.25 13 THR B N 1
ATOM 581 C CA . THR B 1 13 ? 6.609 -8.703 6.109 1 95.25 13 THR B CA 1
ATOM 582 C C . THR B 1 13 ? 5.523 -9.633 5.582 1 95.25 13 THR B C 1
ATOM 584 O O . THR B 1 13 ? 4.629 -10.039 6.328 1 95.25 13 THR B O 1
ATOM 587 N N . VAL B 1 14 ? 5.66 -9.961 4.34 1 94.44 14 VAL B N 1
ATOM 588 C CA . VAL B 1 14 ? 4.691 -10.867 3.729 1 94.44 14 VAL B CA 1
ATOM 589 C C . VAL B 1 14 ? 5.426 -11.984 2.992 1 94.44 14 VAL B C 1
ATOM 591 O O . VAL B 1 14 ? 6.547 -11.789 2.514 1 94.44 14 VAL B O 1
ATOM 594 N N . PHE B 1 15 ? 4.836 -13.094 2.975 1 94.62 15 PHE B N 1
ATOM 595 C CA . PHE B 1 15 ? 5.379 -14.234 2.248 1 94.62 15 PHE B CA 1
ATOM 596 C C . PHE B 1 15 ? 4.711 -14.383 0.886 1 94.62 15 PHE B C 1
ATOM 598 O O . PHE B 1 15 ? 3.482 -14.43 0.792 1 94.62 15 PHE B O 1
ATOM 605 N N . VAL B 1 16 ? 5.531 -14.406 -0.107 1 92.69 16 VAL B N 1
ATOM 606 C CA . VAL B 1 16 ? 5.031 -14.547 -1.471 1 92.69 16 VAL B CA 1
ATOM 607 C C . VAL B 1 16 ? 5.125 -16.016 -1.905 1 92.69 16 VAL B C 1
ATOM 609 O O . VAL B 1 16 ? 6.219 -16.516 -2.146 1 92.69 16 VAL B O 1
ATOM 612 N N . LYS B 1 17 ? 4.031 -16.516 -2.064 1 88.06 17 LYS B N 1
ATOM 613 C CA . LYS B 1 17 ? 3.975 -17.938 -2.398 1 88.06 17 LYS B CA 1
ATOM 614 C C . LYS B 1 17 ? 4.594 -18.203 -3.768 1 88.06 17 LYS B C 1
ATOM 6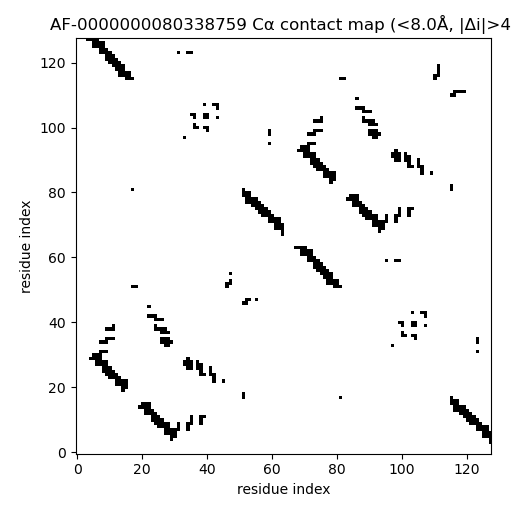16 O O . LYS B 1 17 ? 5.359 -19.156 -3.932 1 88.06 17 LYS B O 1
ATOM 621 N N . ALA B 1 18 ? 4.336 -17.281 -4.656 1 86.56 18 ALA B N 1
ATOM 622 C CA . ALA B 1 18 ? 4.781 -17.453 -6.035 1 86.56 18 ALA B CA 1
ATOM 623 C C . ALA B 1 18 ? 6.305 -17.438 -6.125 1 86.56 18 ALA B C 1
ATOM 625 O O . ALA B 1 18 ? 6.895 -18.094 -6.988 1 86.56 18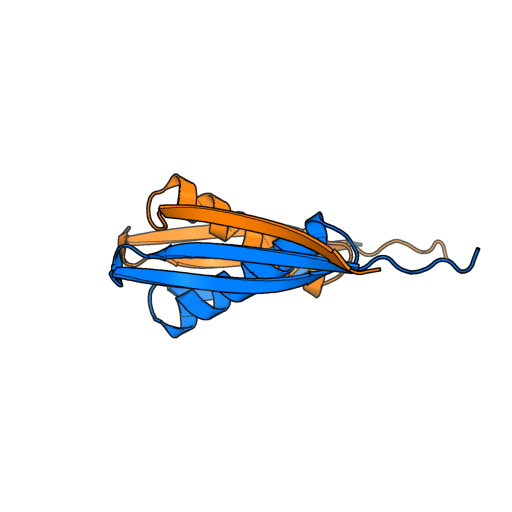 ALA B O 1
ATOM 626 N N . LEU B 1 19 ? 6.973 -16.766 -5.23 1 91.5 19 LEU B N 1
ATOM 627 C CA . LEU B 1 19 ? 8.422 -16.625 -5.25 1 91.5 19 LEU B CA 1
ATOM 628 C C . LEU B 1 19 ? 9.07 -17.469 -4.16 1 91.5 19 LEU B C 1
ATOM 630 O O . LEU B 1 19 ? 10.281 -17.672 -4.156 1 91.5 19 LEU B O 1
ATOM 634 N N . ASN B 1 20 ? 8.289 -17.938 -3.346 1 92.31 20 ASN B N 1
ATOM 635 C CA . ASN B 1 20 ? 8.75 -18.719 -2.199 1 92.31 20 ASN B CA 1
ATOM 636 C C . ASN B 1 20 ? 9.734 -17.922 -1.345 1 92.31 20 ASN B C 1
ATOM 638 O O . ASN B 1 20 ? 10.82 -18.406 -1.026 1 92.31 20 ASN B O 1
ATOM 642 N N . ARG B 1 21 ? 9.289 -16.719 -1.11 1 94.38 21 ARG B N 1
ATOM 643 C CA . ARG B 1 21 ? 10.117 -15.891 -0.246 1 94.38 21 ARG B CA 1
ATOM 644 C C . ARG B 1 21 ? 9.281 -14.812 0.433 1 94.38 21 ARG B C 1
ATOM 646 O O . ARG B 1 21 ? 8.141 -14.555 0.031 1 94.38 21 ARG B O 1
ATOM 653 N N . SER B 1 22 ? 9.969 -14.211 1.416 1 94.75 22 SER B N 1
ATOM 654 C CA . SER B 1 22 ? 9.32 -13.117 2.137 1 94.75 22 SER B CA 1
ATOM 655 C C . SER B 1 22 ? 9.867 -11.766 1.694 1 94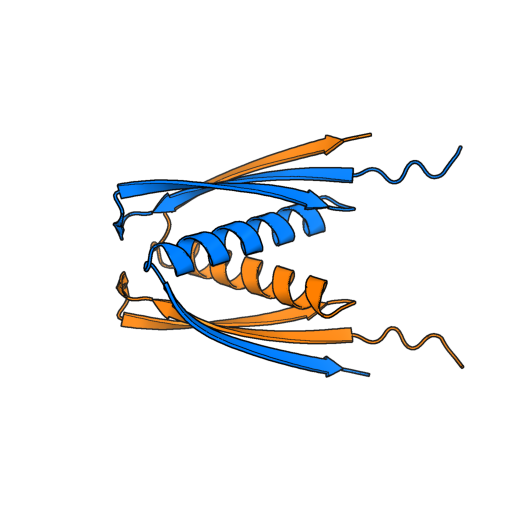.75 22 SER B C 1
ATOM 657 O O . SER B 1 22 ? 11.055 -11.633 1.398 1 94.75 22 SER B O 1
ATOM 659 N N . ILE B 1 23 ? 8.961 -10.828 1.61 1 93.81 23 ILE B N 1
ATOM 660 C CA . ILE B 1 23 ? 9.328 -9.453 1.289 1 93.81 23 ILE B CA 1
ATOM 661 C C . ILE B 1 23 ? 8.977 -8.539 2.463 1 93.81 23 ILE B C 1
ATOM 663 O O . ILE B 1 23 ? 7.949 -8.727 3.119 1 93.81 23 ILE B O 1
ATOM 667 N N . THR B 1 24 ? 9.898 -7.609 2.773 1 95.5 24 THR B N 1
ATOM 668 C CA . THR B 1 24 ? 9.703 -6.73 3.92 1 95.5 24 THR B CA 1
ATOM 669 C C . THR B 1 24 ? 9.656 -5.27 3.482 1 95.5 24 THR B C 1
ATOM 671 O O . THR B 1 24 ? 10.5 -4.828 2.693 1 95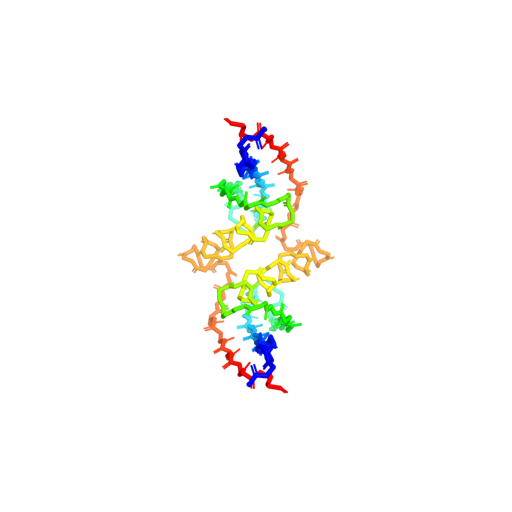.5 24 THR B O 1
ATOM 674 N N . GLY B 1 25 ? 8.578 -4.625 3.859 1 94.31 25 GLY B N 1
ATOM 675 C CA . GLY B 1 25 ? 8.516 -3.182 3.705 1 94.31 25 GLY B CA 1
ATOM 676 C C . GLY B 1 25 ? 8.688 -2.434 5.016 1 94.31 25 GLY B C 1
ATOM 677 O O . GLY B 1 25 ? 8.156 -2.844 6.047 1 94.31 25 GLY B O 1
ATOM 678 N N . ARG B 1 26 ? 9.578 -1.375 5.102 1 95.94 26 ARG B N 1
ATOM 679 C CA . ARG B 1 26 ? 9.82 -0.555 6.285 1 95.94 26 ARG B CA 1
ATOM 680 C C . ARG B 1 26 ? 9.766 0.93 5.941 1 95.94 26 ARG B C 1
ATOM 682 O O . ARG B 1 26 ? 10.625 1.436 5.215 1 95.94 26 ARG B O 1
ATOM 689 N N . GLU B 1 27 ? 8.727 1.595 6.34 1 97.5 27 GLU B N 1
ATOM 690 C CA . GLU B 1 27 ? 8.555 3 5.988 1 97.5 27 GLU B CA 1
ATOM 691 C C . GLU B 1 27 ? 8.086 3.814 7.191 1 97.5 27 GLU B C 1
ATOM 693 O O . GLU B 1 27 ? 7.566 3.258 8.164 1 97.5 27 GLU B O 1
ATOM 698 N N . SER B 1 28 ? 8.281 5.113 7.227 1 95.5 28 SER B N 1
ATOM 699 C CA . SER B 1 28 ? 7.879 6.02 8.297 1 95.5 28 SER B CA 1
ATOM 700 C C . SER B 1 28 ? 6.648 6.828 7.898 1 95.5 28 SER B C 1
ATOM 702 O O . SER B 1 28 ? 6.266 6.848 6.727 1 95.5 28 SER B O 1
ATOM 704 N N . GLY B 1 29 ? 6.004 7.395 8.852 1 93.62 29 GLY B N 1
ATOM 705 C CA . GLY B 1 29 ? 4.852 8.258 8.664 1 93.62 29 GLY B CA 1
ATOM 706 C C . GLY B 1 29 ? 4.562 9.141 9.867 1 93.62 29 GLY B C 1
ATOM 707 O O . GLY B 1 29 ? 5.07 8.891 10.961 1 93.62 29 GLY B O 1
ATOM 708 N N . SER B 1 30 ? 3.826 10.148 9.586 1 91.19 30 SER B N 1
ATOM 709 C CA . SER B 1 30 ? 3.461 11.117 10.617 1 91.19 30 SER B CA 1
ATOM 710 C C . SER B 1 30 ? 2.574 10.477 11.68 1 91.19 30 SER B C 1
ATOM 712 O O . SER B 1 30 ? 2.486 10.977 12.805 1 91.19 30 SER B O 1
ATOM 714 N N . ASN B 1 31 ? 1.825 9.406 11.305 1 91.5 31 ASN B N 1
ATOM 715 C CA . ASN B 1 31 ? 1.011 8.609 12.219 1 91.5 31 ASN B CA 1
ATOM 716 C C . ASN B 1 31 ? 1.084 7.121 11.875 1 91.5 31 ASN B C 1
ATOM 718 O O . ASN B 1 31 ? 1.69 6.738 10.875 1 91.5 31 ASN B O 1
ATOM 722 N N . LYS B 1 32 ? 0.487 6.375 12.688 1 90.81 32 LYS B N 1
ATOM 723 C CA . LYS B 1 32 ? 0.537 4.926 12.516 1 90.81 32 LYS B CA 1
ATOM 724 C C . LYS B 1 32 ? -0.065 4.504 11.18 1 90.81 32 LYS B C 1
ATOM 726 O O . LYS B 1 32 ? 0.497 3.662 10.477 1 90.81 32 LYS B O 1
ATOM 731 N N . GLN B 1 33 ? -1.155 5.137 10.867 1 93.44 33 GLN B N 1
ATOM 732 C CA . GLN B 1 33 ? -1.855 4.785 9.633 1 93.44 33 GLN B CA 1
ATOM 733 C C . GLN B 1 33 ? -1.031 5.16 8.406 1 93.44 33 GLN B C 1
ATOM 735 O O . GLN B 1 33 ? -0.913 4.371 7.469 1 93.44 33 GLN B O 1
ATOM 740 N N . SER B 1 34 ? -0.449 6.328 8.484 1 94.06 34 SER B N 1
ATOM 741 C CA . SER B 1 34 ? 0.343 6.805 7.355 1 94.06 34 SER B CA 1
ATOM 742 C C . SER B 1 34 ? 1.576 5.934 7.141 1 94.06 34 SER B C 1
ATOM 744 O O . SER B 1 34 ? 1.967 5.672 6 1 94.06 34 SER B O 1
ATOM 746 N N . ALA B 1 35 ? 2.102 5.508 8.211 1 95.5 35 ALA B N 1
ATOM 747 C CA . ALA B 1 35 ? 3.27 4.637 8.117 1 95.5 35 ALA B CA 1
ATOM 748 C C . ALA B 1 35 ? 2.904 3.297 7.492 1 95.5 35 ALA B C 1
ATOM 750 O O . ALA B 1 35 ? 3.633 2.783 6.637 1 95.5 35 ALA B O 1
ATOM 751 N N . SER B 1 36 ? 1.797 2.789 7.91 1 95.19 36 SER B N 1
ATOM 752 C CA . SER B 1 36 ? 1.336 1.518 7.363 1 95.19 36 SER B CA 1
ATOM 753 C C . SER B 1 36 ? 1.07 1.625 5.863 1 95.19 36 SER B C 1
ATOM 755 O O . SER B 1 36 ? 1.47 0.75 5.094 1 95.19 36 SER B O 1
ATOM 757 N N . LYS B 1 37 ? 0.473 2.717 5.492 1 96.38 37 LYS B N 1
ATOM 758 C CA . LYS B 1 37 ? 0.18 2.941 4.082 1 96.38 37 LYS B CA 1
ATOM 759 C C . LYS B 1 37 ? 1.464 3.062 3.266 1 96.38 37 LYS B C 1
ATOM 761 O O . LYS B 1 37 ? 1.548 2.547 2.15 1 96.38 37 LYS B O 1
ATOM 766 N N . SER B 1 38 ? 2.416 3.707 3.861 1 97.38 38 SER B N 1
ATOM 767 C CA . SER B 1 38 ? 3.701 3.85 3.184 1 97.38 38 SER B CA 1
ATOM 768 C C . SER B 1 38 ? 4.387 2.498 3.01 1 97.38 38 SER B C 1
ATOM 770 O O . SER B 1 38 ? 5 2.236 1.973 1 97.38 38 SER B O 1
ATOM 772 N N . CYS B 1 39 ? 4.238 1.658 3.938 1 96.44 39 CYS B N 1
ATOM 773 C CA . CYS B 1 39 ? 4.809 0.319 3.852 1 96.44 39 CYS B CA 1
ATOM 774 C C . CYS B 1 39 ? 4.125 -0.499 2.764 1 96.44 39 CYS B C 1
ATOM 776 O O . CYS B 1 39 ? 4.785 -1.21 2.006 1 96.44 39 CYS B O 1
ATOM 778 N N . ALA B 1 40 ? 2.836 -0.279 2.783 1 96.06 40 ALA B N 1
ATOM 779 C CA . ALA B 1 40 ? 2.092 -1.013 1.762 1 96.06 40 ALA B CA 1
ATOM 780 C C . ALA B 1 40 ? 2.533 -0.602 0.36 1 96.06 40 ALA B C 1
ATOM 782 O O . ALA B 1 40 ? 2.693 -1.45 -0.521 1 96.06 40 ALA B O 1
ATOM 783 N N . LEU B 1 41 ? 2.725 0.625 0.228 1 96.12 41 LEU B N 1
ATOM 784 C CA . LEU B 1 41 ? 3.193 1.09 -1.073 1 96.12 41 LEU B CA 1
ATOM 785 C C . LEU B 1 41 ? 4.559 0.496 -1.405 1 96.12 41 LEU B C 1
ATOM 787 O O . LEU B 1 41 ? 4.797 0.078 -2.539 1 96.12 41 LEU B O 1
ATOM 791 N N . SER B 1 42 ? 5.43 0.439 -0.474 1 97.25 42 SER B N 1
ATOM 792 C CA . SER B 1 42 ? 6.738 -0.176 -0.667 1 97.25 42 SER B CA 1
ATOM 793 C C . SER B 1 42 ? 6.605 -1.631 -1.103 1 97.25 42 SER B C 1
ATOM 795 O O . SER B 1 42 ? 7.328 -2.086 -1.994 1 97.25 42 SER B O 1
ATOM 797 N N . ILE B 1 43 ? 5.691 -2.381 -0.504 1 94.75 43 ILE B N 1
ATOM 798 C CA . ILE B 1 43 ? 5.484 -3.793 -0.806 1 94.75 43 ILE B CA 1
ATOM 799 C C . ILE B 1 43 ? 4.953 -3.943 -2.23 1 94.75 43 ILE B C 1
ATOM 801 O O . ILE B 1 43 ? 5.445 -4.777 -2.996 1 94.75 43 ILE B O 1
ATOM 805 N N . VAL B 1 44 ? 4.008 -3.072 -2.598 1 94.38 44 VAL B N 1
ATOM 806 C CA . VAL B 1 44 ? 3.412 -3.127 -3.93 1 94.38 44 VAL B CA 1
ATOM 807 C C . VAL B 1 44 ? 4.488 -2.885 -4.984 1 94.38 44 VAL B C 1
ATOM 809 O O . VAL B 1 44 ? 4.531 -3.576 -6.004 1 94.38 44 VAL B O 1
ATOM 812 N N . ARG B 1 45 ? 5.344 -1.875 -4.676 1 95.25 45 ARG B N 1
ATOM 813 C CA . ARG B 1 45 ? 6.434 -1.586 -5.602 1 95.25 45 ARG B CA 1
ATOM 814 C C . ARG B 1 45 ? 7.383 -2.775 -5.719 1 95.25 45 ARG B C 1
ATOM 816 O O . ARG B 1 45 ? 7.82 -3.119 -6.82 1 95.25 45 ARG B O 1
ATOM 823 N N . GLN B 1 46 ? 7.637 -3.398 -4.668 1 95.56 46 GLN B N 1
ATOM 824 C CA . GLN B 1 46 ? 8.531 -4.551 -4.672 1 95.56 46 GLN B CA 1
ATOM 825 C C . GLN B 1 46 ? 7.926 -5.715 -5.449 1 95.56 46 GLN B C 1
ATOM 827 O O . GLN B 1 46 ? 8.609 -6.355 -6.25 1 95.56 46 GLN B O 1
ATOM 832 N N . LEU B 1 47 ? 6.703 -5.984 -5.285 1 93.12 47 LEU B N 1
ATOM 833 C CA . LEU B 1 47 ? 6.02 -7.059 -5.992 1 93.12 47 LEU B CA 1
ATOM 834 C C . LEU B 1 47 ? 6.027 -6.812 -7.496 1 93.12 47 LEU B C 1
ATOM 836 O O . LEU B 1 47 ? 6.191 -7.75 -8.281 1 93.12 47 LEU B O 1
ATOM 840 N N . TYR B 1 48 ? 5.84 -5.559 -7.82 1 91.56 48 TYR B N 1
ATOM 841 C CA . TYR B 1 48 ? 5.863 -5.195 -9.234 1 91.56 48 TYR B CA 1
ATOM 842 C C . TYR B 1 48 ? 7.234 -5.457 -9.844 1 91.56 48 TYR B C 1
ATOM 844 O O . TYR B 1 48 ? 7.336 -5.996 -10.945 1 91.56 48 TYR B O 1
ATOM 852 N N . HIS B 1 49 ? 8.234 -5.113 -9.18 1 93.88 49 HIS B N 1
ATOM 853 C CA . HIS B 1 49 ? 9.594 -5.281 -9.68 1 93.88 49 HIS B CA 1
ATOM 854 C C . HIS B 1 49 ? 9.961 -6.758 -9.781 1 93.88 49 HIS B C 1
ATOM 856 O O . HIS B 1 49 ? 10.758 -7.145 -10.633 1 93.88 49 HIS B O 1
ATOM 862 N N . LEU B 1 50 ? 9.391 -7.574 -8.945 1 91.75 50 LEU B N 1
ATOM 863 C CA . LEU B 1 50 ? 9.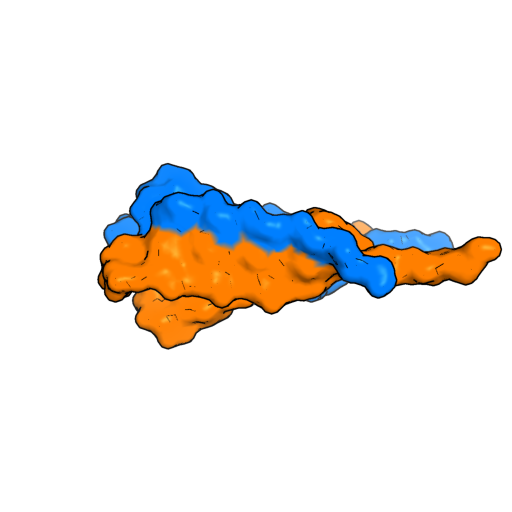688 -9.008 -8.914 1 91.75 50 LEU B CA 1
ATOM 864 C C . LEU B 1 50 ? 8.852 -9.75 -9.953 1 91.75 50 LEU B C 1
ATOM 866 O O . LEU B 1 50 ? 9.086 -10.938 -10.203 1 91.75 50 LEU B O 1
ATOM 870 N N . GLY B 1 51 ? 7.812 -9.086 -10.461 1 90.06 51 GLY B N 1
ATOM 871 C CA . GLY B 1 51 ? 7.016 -9.703 -11.508 1 90.06 51 GLY B CA 1
ATOM 872 C C . GLY B 1 51 ? 5.824 -10.477 -10.969 1 90.06 51 GLY B C 1
ATOM 873 O O . GLY B 1 51 ? 5.258 -11.312 -11.68 1 90.06 51 GLY B O 1
ATOM 874 N N . VAL B 1 52 ? 5.629 -10.273 -9.68 1 90.31 52 VAL B N 1
ATOM 875 C CA . VAL B 1 52 ? 4.492 -10.969 -9.086 1 90.31 52 VAL B CA 1
ATOM 876 C C . VAL B 1 52 ? 3.189 -10.344 -9.57 1 90.31 52 VAL B C 1
ATOM 878 O O . VAL B 1 52 ? 2.213 -11.047 -9.836 1 90.31 52 VAL B O 1
ATOM 881 N N . ILE B 1 53 ? 3.213 -9.055 -9.562 1 90 53 ILE B N 1
ATOM 882 C CA . ILE B 1 53 ? 2.094 -8.32 -10.148 1 90 53 ILE B CA 1
ATOM 883 C C . ILE B 1 53 ? 2.559 -7.586 -11.398 1 90 53 ILE B C 1
ATOM 885 O O . ILE B 1 53 ? 3.756 -7.359 -11.586 1 90 53 ILE B O 1
ATOM 889 N N . GLU B 1 54 ? 1.666 -7.512 -12.398 1 83.88 54 GLU B N 1
ATOM 890 C CA . GLU B 1 54 ? 2.016 -6.883 -13.672 1 83.88 54 GLU B CA 1
ATOM 891 C C . GLU B 1 54 ? 1.476 -5.457 -13.75 1 83.88 54 GLU B C 1
ATOM 893 O O . GLU B 1 54 ? 1.159 -4.852 -12.727 1 83.88 54 GLU B O 1
ATOM 898 N N . ALA B 1 55 ? 1.058 -5.023 -14.812 1 69.12 55 ALA B N 1
ATOM 899 C CA . ALA B 1 55 ? 0.785 -3.641 -15.195 1 69.12 55 ALA B CA 1
ATOM 900 C C . ALA B 1 55 ? 0.084 -2.885 -14.07 1 69.12 55 ALA B C 1
ATOM 902 O O . ALA B 1 55 ? -0.899 -3.371 -13.508 1 69.12 55 ALA B O 1
ATOM 903 N N . PHE B 1 56 ? 0.809 -2.016 -13.57 1 70.94 56 PHE B N 1
ATOM 904 C CA . PHE B 1 56 ? 0.314 -1.032 -12.609 1 70.94 56 PHE B CA 1
ATOM 905 C C . PHE B 1 56 ? -0.27 0.177 -13.328 1 70.94 56 PHE B C 1
ATOM 907 O O . PHE B 1 56 ? 0.464 0.958 -13.938 1 70.94 56 PHE B O 1
ATOM 914 N N . ASN B 1 57 ? -1.725 0.066 -13.43 1 79.69 57 ASN B N 1
ATOM 915 C CA . ASN B 1 57 ? -2.422 1.222 -13.984 1 79.69 57 ASN B CA 1
ATOM 916 C C . ASN B 1 57 ? -3.033 2.088 -12.891 1 79.69 57 ASN B C 1
ATOM 918 O O . ASN B 1 57 ? -3.719 1.579 -12 1 79.69 57 ASN B O 1
ATOM 922 N N . GLY B 1 58 ? -2.482 3.213 -12.922 1 84.12 58 GLY B N 1
ATOM 923 C CA . GLY B 1 58 ? -2.986 4.07 -11.859 1 84.12 58 GLY B CA 1
ATOM 924 C C . GLY B 1 58 ? -3.451 5.426 -12.359 1 84.12 58 GLY B C 1
ATOM 925 O O . GLY B 1 58 ? -2.922 5.949 -13.344 1 84.12 58 GLY B O 1
ATOM 926 N N . SER B 1 59 ? -4.676 5.906 -11.836 1 89.94 59 SER B N 1
ATOM 927 C CA . SER B 1 59 ? -5.176 7.25 -12.109 1 89.94 59 SER B CA 1
ATOM 928 C C . SER B 1 59 ? -5.434 8.016 -10.812 1 89.94 59 SER B C 1
ATOM 930 O O . SER B 1 59 ? -5.781 7.414 -9.789 1 89.94 59 SER B O 1
ATOM 932 N N . ILE B 1 60 ? -5.023 9.219 -10.805 1 90.38 60 ILE B N 1
ATOM 933 C CA . ILE B 1 60 ? -5.297 10.07 -9.648 1 90.38 60 ILE B CA 1
ATOM 934 C C . ILE B 1 60 ? -6.07 11.312 -10.102 1 90.38 60 ILE B C 1
ATOM 936 O O . ILE B 1 60 ? -5.703 11.961 -11.078 1 90.38 60 ILE B O 1
ATOM 940 N N . LYS B 1 61 ? -7.242 11.57 -9.406 1 92.38 61 LYS B N 1
ATOM 941 C CA . LYS B 1 61 ? -8.086 12.711 -9.742 1 92.38 61 LYS B CA 1
ATOM 942 C C . LYS B 1 61 ? -8.2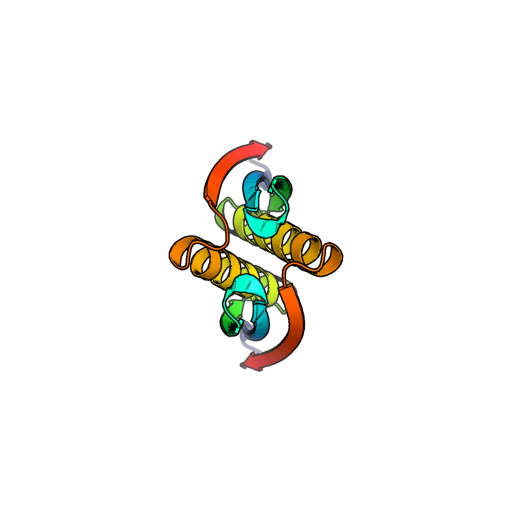42 13.648 -8.547 1 92.38 61 LYS B C 1
ATOM 944 O O . LYS B 1 61 ? -8.328 13.195 -7.402 1 92.38 61 LYS B O 1
ATOM 949 N N . SER B 1 62 ? -8.203 14.992 -8.758 1 89.5 62 SER B N 1
ATOM 950 C CA . SER B 1 62 ? -8.461 15.984 -7.719 1 89.5 62 SER B CA 1
ATOM 951 C C . SER B 1 62 ? -9.953 16.203 -7.52 1 89.5 62 SER B C 1
ATOM 953 O O . SER B 1 62 ? -10.695 16.344 -8.492 1 89.5 62 SER B O 1
ATOM 955 N N . VAL B 1 63 ? -10.273 15.695 -6.195 1 83.81 63 VAL B N 1
ATOM 956 C CA . VAL B 1 63 ? -11.68 15.945 -5.902 1 83.81 63 VAL B CA 1
ATOM 957 C C . VAL B 1 63 ? -11.82 17.188 -5.02 1 83.81 63 VAL B C 1
ATOM 959 O O . VAL B 1 63 ? -11.195 17.281 -3.965 1 83.81 63 VAL B O 1
ATOM 962 N N . LYS B 1 64 ? -12.125 18.391 -5.559 1 65.44 64 LYS B N 1
ATOM 963 C CA . LYS B 1 64 ? -12.406 19.672 -4.938 1 65.44 64 LYS B CA 1
ATOM 964 C C . LYS B 1 64 ? -13.75 19.656 -4.215 1 65.44 64 LYS B C 1
ATOM 966 O O . LYS B 1 64 ? -14.688 18.969 -4.648 1 65.44 64 LYS B O 1
#

Organism: Anopheles sinensis (NCBI:txid74873)

Sequence (128 aa):
MDPVLESFIAELTVFVKALNRSITGRESGSNKQSASKSCALSIVRQLYHLGVIEAFNGSIKSVKMDPVLESFIAELTVFVKALNRSITGRESGSNKQSASKSCALSIVRQLYHLGVIEAFNGSIKSVK

Radius of gyration: 15.62 Å; Cα contacts (8 Å, |Δi|>4): 293; chains: 2; bounding box: 22×50×40 Å

Foldseek 3Di:
DPPPQDKDKDKDWDADPVVRGIDMFIAMDSDPVRNVVNSVVVVVVVCDVVPVDDDDDDDDDDDD/DPPPQDKDKDKDWDADPVVRGIDMFIAMDSDPVRNVVNSVVVVVVVCDVVVVDDDDDDDDDDDD

pLDDT: mean 88.9, std 10.91, range [46.06, 97.5]

Secondary structure (DSSP, 8-state):
------EEEEEEEEEETTTTEEEEEEEEESSHHHHHHHHHHHHHHHHHHHTSEEEEEEEEEEE-/------EEEEEEEEEETTTTEEEEEEEEESSHHHHHHHHHHHHHHHHHHHTSEEEEEEEEEEE-

Solvent-accessible surface area (backbone atoms only — not comparable to full-atom values): 6685 Å² total; per-residue (Å²): 128,78,84,69,77,48,31,18,38,17,35,38,34,33,33,30,65,90,74,71,43,73,50,75,17,74,26,59,21,74,37,68,67,49,1,44,17,40,14,26,33,48,41,53,53,50,35,43,76,73,60,55,32,42,68,83,45,69,50,74,45,82,44,119,128,79,83,69,77,48,29,18,38,18,36,38,34,34,33,31,64,92,74,70,44,72,50,75,16,74,25,59,21,74,37,68,67,48,1,45,19,40,14,27,33,48,42,53,52,49,35,43,76,73,61,55,30,50,64,79,45,68,52,76,45,83,43,121